Protein AF-A0A3M1VTJ5-F1 (afdb_monomer)

Solvent-accessible surface area (backbone atoms only — not comparable to full-atom values): 4617 Å² total; per-residue (Å²): 134,70,73,61,64,56,52,54,52,47,54,54,25,43,36,51,53,32,38,77,74,74,42,34,92,60,48,43,75,56,41,57,46,80,53,99,46,20,34,39,36,34,31,31,39,86,89,66,56,71,47,77,50,75,42,82,52,72,65,51,78,65,45,49,49,21,48,66,64,44,62,72,47,75,70,74,86,73,134

Structure (mmCIF, N/CA/C/O backbon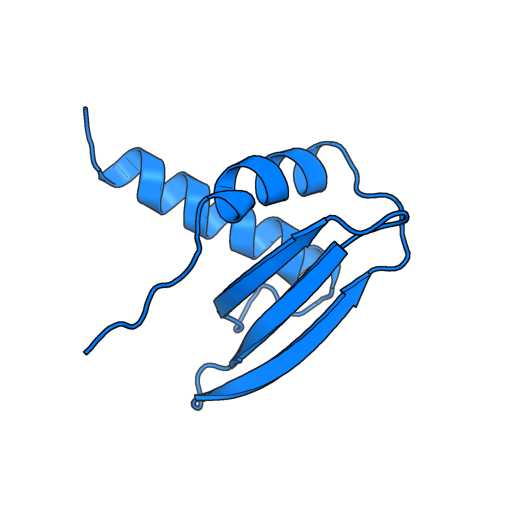e):
data_AF-A0A3M1VTJ5-F1
#
_entry.id   AF-A0A3M1VTJ5-F1
#
loop_
_atom_site.group_PDB
_atom_site.id
_atom_site.type_symbol
_atom_site.label_atom_id
_atom_site.label_alt_id
_atom_site.label_comp_id
_atom_site.label_asym_id
_atom_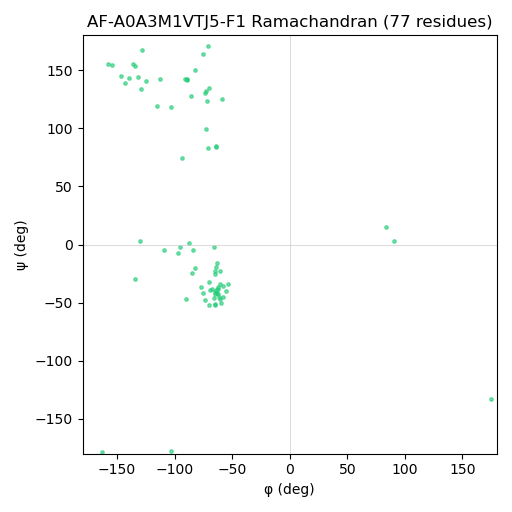site.label_entity_id
_atom_site.label_seq_id
_atom_site.pdbx_PDB_ins_code
_atom_site.Cartn_x
_atom_site.Cartn_y
_atom_site.Cartn_z
_atom_site.occupancy
_atom_site.B_iso_or_equiv
_atom_site.auth_seq_id
_atom_site.auth_comp_id
_atom_site.auth_asym_id
_atom_site.auth_atom_id
_atom_site.pdbx_PDB_model_num
ATOM 1 N N . MET A 1 1 ? -3.286 26.185 -1.948 1.00 44.16 1 MET A N 1
ATOM 2 C CA . MET A 1 1 ? -2.329 25.095 -2.238 1.00 44.16 1 MET A CA 1
ATOM 3 C C . MET A 1 1 ? -3.034 24.120 -3.157 1.00 44.16 1 MET A C 1
ATOM 5 O O . MET A 1 1 ? -4.223 23.905 -2.962 1.00 44.16 1 MET A O 1
ATOM 9 N N . LYS A 1 2 ? -2.365 23.721 -4.239 1.00 46.69 2 LYS A N 1
ATOM 10 C CA . LYS A 1 2 ? -2.969 23.114 -5.430 1.00 46.69 2 LYS A CA 1
ATOM 11 C C . LYS A 1 2 ? -3.411 21.676 -5.142 1.00 46.69 2 LYS A C 1
ATOM 13 O O . LYS A 1 2 ? -2.614 20.896 -4.644 1.00 46.69 2 LYS A O 1
ATOM 18 N N . ASN A 1 3 ? -4.653 21.337 -5.486 1.00 58.72 3 ASN A N 1
ATOM 19 C CA . ASN A 1 3 ? -5.174 19.963 -5.413 1.00 58.72 3 ASN A CA 1
ATOM 20 C C . ASN A 1 3 ? -4.433 18.988 -6.353 1.00 58.72 3 ASN A C 1
ATOM 22 O O . ASN A 1 3 ? -4.551 17.781 -6.185 1.00 58.72 3 ASN A O 1
ATOM 26 N N . GLU A 1 4 ? -3.670 19.506 -7.319 1.00 61.59 4 GLU A N 1
ATOM 27 C CA . GLU A 1 4 ? -2.912 18.724 -8.305 1.00 61.59 4 GLU A CA 1
ATOM 28 C C . GLU A 1 4 ? -1.783 17.899 -7.657 1.00 61.59 4 GLU A C 1
ATOM 30 O O . GLU A 1 4 ? -1.734 16.693 -7.871 1.00 61.59 4 GLU A O 1
ATOM 35 N N . ASP A 1 5 ? -0.982 18.490 -6.759 1.00 65.62 5 ASP A N 1
ATOM 36 C CA . ASP A 1 5 ? 0.125 17.799 -6.063 1.00 65.62 5 ASP A CA 1
ATOM 37 C C . ASP A 1 5 ? -0.344 16.569 -5.261 1.00 65.62 5 ASP A C 1
ATOM 39 O O . ASP A 1 5 ? 0.354 15.562 -5.157 1.00 65.62 5 ASP A O 1
ATOM 43 N N . PHE A 1 6 ? -1.540 16.644 -4.668 1.00 62.31 6 PHE A N 1
ATOM 44 C CA . PHE A 1 6 ? -2.077 15.562 -3.838 1.00 62.31 6 PHE A CA 1
ATOM 45 C C . PHE A 1 6 ? -2.619 14.399 -4.679 1.00 62.31 6 PHE A C 1
ATOM 47 O O . PHE A 1 6 ? -2.466 13.234 -4.304 1.00 62.31 6 PHE A O 1
ATOM 54 N N . LEU A 1 7 ? -3.226 14.714 -5.827 1.00 69.44 7 LEU A N 1
ATOM 55 C CA . LEU A 1 7 ? -3.661 13.709 -6.795 1.00 69.44 7 LEU A CA 1
ATOM 56 C C . LEU A 1 7 ? -2.451 12.974 -7.381 1.00 69.44 7 LEU A C 1
ATOM 58 O O . LEU A 1 7 ? -2.465 11.749 -7.445 1.00 69.44 7 LEU A O 1
ATOM 62 N N . GLU A 1 8 ? -1.376 13.693 -7.712 1.00 81.25 8 GLU A N 1
ATOM 63 C CA . GLU A 1 8 ? -0.128 13.084 -8.188 1.00 81.25 8 GLU A CA 1
ATOM 64 C C . GLU A 1 8 ? 0.527 12.187 -7.127 1.00 81.25 8 GLU A C 1
ATOM 66 O O . GLU A 1 8 ? 0.968 11.081 -7.442 1.00 81.25 8 GLU A O 1
ATOM 71 N N . ALA A 1 9 ? 0.549 12.618 -5.861 1.00 86.19 9 ALA A N 1
ATOM 72 C CA . ALA A 1 9 ? 1.087 11.811 -4.766 1.00 86.19 9 ALA A CA 1
ATOM 73 C C . ALA A 1 9 ? 0.279 10.526 -4.532 1.00 86.19 9 ALA A C 1
ATOM 75 O O . ALA A 1 9 ? 0.867 9.476 -4.288 1.00 86.19 9 ALA A O 1
ATOM 76 N N . THR A 1 10 ? -1.051 10.603 -4.635 1.00 87.00 10 THR A N 1
ATOM 77 C CA . THR A 1 10 ? -1.944 9.446 -4.478 1.00 87.00 10 THR A CA 1
ATOM 78 C C . THR A 1 10 ? -1.713 8.427 -5.585 1.00 87.00 10 THR A C 1
ATOM 80 O O . THR A 1 10 ? -1.437 7.273 -5.285 1.00 87.00 10 THR A O 1
ATOM 83 N N . VAL A 1 11 ? -1.735 8.862 -6.851 1.00 88.50 11 VAL A N 1
ATOM 84 C CA . VAL A 1 11 ? -1.497 7.975 -8.002 1.00 88.50 11 VAL A CA 1
ATOM 85 C C . VAL A 1 11 ? -0.129 7.308 -7.887 1.00 88.50 11 VAL A C 1
ATOM 87 O O . VAL A 1 11 ? -0.016 6.097 -8.014 1.00 88.50 11 VAL A O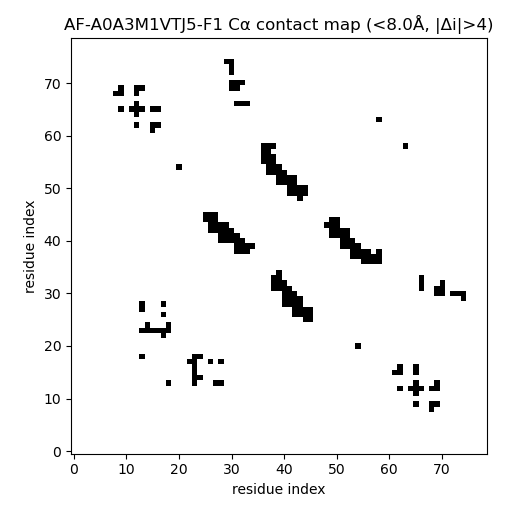 1
ATOM 90 N N . ARG A 1 12 ? 0.907 8.078 -7.538 1.00 90.56 12 ARG A N 1
ATOM 91 C CA . ARG A 1 12 ? 2.254 7.532 -7.353 1.00 90.56 12 ARG A CA 1
ATOM 92 C C . ARG A 1 12 ? 2.331 6.511 -6.216 1.00 90.56 12 ARG A C 1
ATOM 94 O O . ARG A 1 12 ? 3.095 5.557 -6.310 1.00 90.56 12 ARG A O 1
ATOM 101 N N . ALA A 1 13 ? 1.586 6.726 -5.135 1.00 91.81 13 ALA A N 1
ATOM 102 C CA . ALA A 1 13 ? 1.521 5.787 -4.025 1.00 91.81 13 ALA A CA 1
ATOM 103 C C . ALA A 1 13 ? 0.792 4.487 -4.413 1.00 91.81 13 ALA A C 1
ATOM 105 O O . ALA A 1 13 ? 1.250 3.412 -4.029 1.00 91.81 13 ALA A O 1
ATOM 106 N N . GLU A 1 14 ? -0.286 4.568 -5.204 1.00 91.69 14 GLU A N 1
ATOM 107 C CA . GLU A 1 14 ? -0.963 3.390 -5.771 1.00 91.69 14 GLU A CA 1
ATOM 108 C C . GLU A 1 14 ? -0.001 2.574 -6.645 1.00 91.69 14 GLU A C 1
ATOM 110 O O . GLU A 1 14 ? 0.157 1.375 -6.417 1.00 91.69 14 GLU A O 1
ATOM 115 N N . ASP A 1 15 ? 0.693 3.235 -7.577 1.00 91.00 15 ASP A N 1
ATOM 116 C CA . ASP A 1 15 ? 1.689 2.626 -8.467 1.00 91.00 15 ASP A CA 1
ATOM 117 C C . ASP A 1 15 ? 2.799 1.897 -7.695 1.00 91.00 15 ASP A C 1
ATOM 119 O O . ASP A 1 15 ? 3.214 0.811 -8.089 1.00 91.00 15 ASP A O 1
ATOM 123 N N . ILE A 1 16 ? 3.280 2.460 -6.580 1.00 92.06 16 ILE A N 1
ATOM 124 C CA . ILE A 1 16 ? 4.322 1.823 -5.759 1.00 92.06 16 ILE A CA 1
ATOM 125 C C . ILE A 1 16 ? 3.816 0.512 -5.147 1.00 92.06 16 ILE A C 1
ATOM 127 O O . ILE A 1 16 ? 4.475 -0.520 -5.284 1.00 92.06 16 ILE A O 1
ATOM 131 N N . LEU A 1 17 ? 2.658 0.535 -4.477 1.00 91.56 17 LEU A N 1
ATOM 132 C CA . LEU A 1 17 ? 2.146 -0.648 -3.778 1.00 91.56 17 LEU A CA 1
ATOM 133 C C . LEU A 1 17 ? 1.691 -1.720 -4.769 1.00 91.56 17 LEU A C 1
ATOM 135 O O . LEU A 1 17 ? 2.156 -2.856 -4.711 1.00 91.56 17 LEU A O 1
ATOM 139 N N . LEU A 1 18 ? 0.842 -1.349 -5.728 1.00 91.62 18 LEU A N 1
ATOM 140 C CA . LEU A 1 18 ? 0.332 -2.279 -6.733 1.00 91.62 18 LEU A CA 1
ATOM 141 C C . LEU A 1 18 ? 1.446 -2.750 -7.670 1.00 91.62 18 LEU A C 1
ATOM 143 O O . LEU A 1 18 ? 1.498 -3.927 -8.013 1.00 91.62 18 LEU A O 1
ATOM 147 N N . GLY A 1 19 ? 2.376 -1.871 -8.045 1.00 90.75 19 GLY A N 1
ATOM 148 C CA . GLY A 1 19 ? 3.528 -2.219 -8.875 1.00 90.75 19 GLY A CA 1
ATOM 149 C C . GLY A 1 19 ? 4.448 -3.237 -8.208 1.00 90.75 19 GLY A C 1
ATOM 150 O O . GLY A 1 19 ? 4.897 -4.167 -8.875 1.00 90.75 19 GLY A O 1
ATOM 151 N N . SER A 1 20 ? 4.664 -3.136 -6.892 1.00 89.62 20 SER A N 1
ATOM 152 C CA . SER A 1 20 ? 5.474 -4.119 -6.158 1.00 89.62 20 SER A CA 1
ATOM 153 C C . SER A 1 20 ? 4.858 -5.524 -6.126 1.00 89.62 20 SER A C 1
ATOM 155 O O . SER A 1 20 ? 5.583 -6.509 -6.026 1.00 89.62 20 SER A O 1
ATOM 157 N N . LEU A 1 21 ? 3.538 -5.620 -6.305 1.00 87.69 21 LEU A N 1
ATOM 158 C CA . LEU A 1 21 ? 2.789 -6.876 -6.389 1.00 87.69 21 LEU A CA 1
ATOM 159 C C . LEU A 1 21 ? 2.550 -7.345 -7.837 1.00 87.69 21 LEU A C 1
ATOM 161 O O . LEU A 1 21 ? 1.980 -8.412 -8.052 1.00 87.69 21 LEU A O 1
ATOM 165 N N . GLY A 1 22 ? 2.985 -6.566 -8.834 1.00 87.75 22 GLY A N 1
ATOM 166 C CA . GLY A 1 22 ? 2.780 -6.859 -10.257 1.00 87.75 22 GLY A CA 1
ATOM 167 C C . GLY A 1 22 ? 1.421 -6.426 -10.822 1.00 87.75 22 GLY A C 1
ATOM 168 O O . GLY A 1 22 ? 1.055 -6.867 -11.906 1.00 87.75 22 GLY A O 1
ATOM 169 N N . PHE A 1 23 ? 0.678 -5.568 -10.117 1.00 85.31 23 PHE A N 1
ATOM 170 C CA . PHE A 1 23 ? -0.665 -5.093 -10.489 1.00 85.31 23 PHE A CA 1
ATOM 171 C C . PHE A 1 23 ? -0.714 -3.617 -10.936 1.00 85.31 23 PHE A C 1
ATOM 173 O O . PHE A 1 23 ? -1.773 -3.124 -11.325 1.00 85.31 23 PHE A O 1
ATOM 180 N N . GLY A 1 24 ? 0.410 -2.898 -10.854 1.00 73.12 24 GLY A N 1
ATOM 181 C CA . GLY A 1 24 ? 0.462 -1.430 -10.939 1.00 73.12 24 GLY A CA 1
ATOM 182 C C . GLY A 1 24 ? 0.039 -0.800 -12.267 1.00 73.12 24 GLY A C 1
ATOM 183 O O . GLY A 1 24 ? -0.310 0.373 -12.281 1.00 73.12 24 GLY A O 1
ATOM 184 N N . GLU A 1 25 ? 0.026 -1.547 -13.373 1.00 72.50 25 GLU A N 1
ATOM 185 C CA . GLU A 1 25 ? -0.264 -0.965 -14.694 1.00 72.50 25 GLU A CA 1
ATOM 186 C C . GLU A 1 25 ? -1.765 -0.809 -14.989 1.00 72.50 25 GLU A C 1
ATOM 188 O O . GLU A 1 25 ? -2.144 -0.008 -15.844 1.00 72.50 25 GLU A O 1
ATOM 193 N N . GLU A 1 26 ? -2.631 -1.545 -14.285 1.00 82.81 26 GLU A N 1
ATOM 194 C CA . GLU A 1 26 ? -4.061 -1.624 -14.623 1.00 82.81 26 GLU A CA 1
ATOM 195 C C . GLU A 1 26 ? -4.987 -1.478 -13.407 1.00 82.81 26 GLU A C 1
ATOM 197 O O . GLU A 1 26 ? -6.097 -0.960 -13.544 1.00 82.81 26 GLU A O 1
ATOM 202 N N . ALA A 1 27 ? -4.555 -1.889 -12.213 1.00 89.62 27 ALA A N 1
ATOM 203 C CA . ALA A 1 27 ? -5.402 -1.863 -11.026 1.00 89.62 27 ALA A CA 1
ATOM 204 C C . ALA A 1 27 ? -5.459 -0.480 -10.353 1.00 89.62 27 ALA A C 1
ATOM 206 O O . ALA A 1 27 ? -4.501 0.292 -10.358 1.00 89.62 27 ALA A O 1
ATOM 207 N N . ARG A 1 28 ? -6.593 -0.186 -9.711 1.00 90.38 28 ARG A N 1
ATOM 208 C CA . ARG A 1 28 ? -6.789 0.976 -8.830 1.00 90.38 28 ARG A CA 1
ATOM 209 C C . ARG A 1 28 ? -6.988 0.536 -7.398 1.00 90.38 28 ARG A C 1
ATOM 211 O O . ARG A 1 28 ? -7.665 -0.457 -7.149 1.00 90.38 28 ARG A O 1
ATOM 218 N N . LEU A 1 29 ? -6.441 1.287 -6.451 1.00 90.50 29 LEU A N 1
A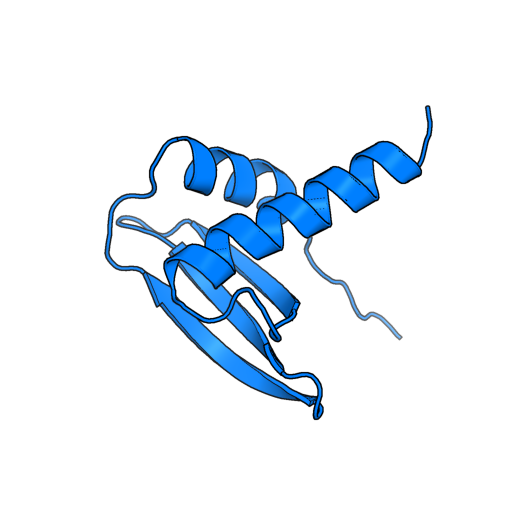TOM 219 C CA . LEU A 1 29 ? -6.511 0.919 -5.049 1.00 90.50 29 LEU A CA 1
ATOM 220 C C . LEU A 1 29 ? -7.822 1.421 -4.427 1.00 90.50 29 LEU A C 1
ATOM 222 O O . LEU A 1 29 ? -8.161 2.600 -4.515 1.00 90.50 29 LEU A O 1
ATOM 226 N N . LEU A 1 30 ? -8.566 0.530 -3.770 1.00 90.44 30 LEU A N 1
ATOM 227 C CA . LEU A 1 30 ? -9.773 0.896 -3.024 1.00 90.44 30 LEU A CA 1
ATOM 228 C C . LEU A 1 30 ? -9.442 1.246 -1.574 1.00 90.44 30 LEU A C 1
ATOM 230 O O . LEU A 1 30 ? -9.905 2.262 -1.057 1.00 90.44 30 LEU A O 1
ATOM 234 N N . TRP A 1 31 ? -8.639 0.406 -0.926 1.00 89.12 31 TRP A N 1
ATOM 235 C CA . TRP A 1 31 ? -8.130 0.634 0.422 1.00 89.12 31 TRP A CA 1
ATOM 236 C C . TRP A 1 31 ? -6.866 -0.192 0.651 1.00 89.12 31 TRP A C 1
ATOM 238 O O . TRP A 1 31 ? -6.656 -1.225 0.014 1.00 89.12 31 TRP A O 1
ATOM 248 N N . VAL A 1 32 ? -6.035 0.262 1.584 1.00 91.69 32 VAL A N 1
ATOM 249 C CA . VAL A 1 32 ? -4.861 -0.471 2.053 1.00 91.69 32 VAL A CA 1
ATOM 250 C C . VAL A 1 32 ? -4.627 -0.180 3.528 1.00 91.69 32 VAL A C 1
ATOM 252 O O . VAL A 1 32 ? -4.850 0.937 3.995 1.00 91.69 32 VAL A O 1
ATOM 255 N N . GLU A 1 33 ? -4.164 -1.184 4.260 1.00 89.56 33 GLU A N 1
ATOM 256 C CA . GLU A 1 33 ? -3.749 -1.064 5.650 1.00 89.56 33 GLU A CA 1
ATOM 257 C C . GLU A 1 33 ? -2.381 -1.719 5.864 1.00 89.56 33 GLU A C 1
ATOM 259 O O . GLU A 1 33 ? -2.058 -2.753 5.274 1.00 89.56 33 GLU A O 1
ATOM 264 N N . LEU A 1 34 ? -1.580 -1.111 6.738 1.00 90.12 34 LEU A N 1
ATOM 265 C CA . LEU A 1 34 ? -0.350 -1.711 7.240 1.00 90.12 34 LEU A CA 1
ATOM 266 C C . LEU A 1 34 ? -0.711 -2.838 8.220 1.00 90.12 34 LEU A C 1
ATOM 268 O O . LEU A 1 34 ? -1.521 -2.641 9.127 1.00 90.12 34 LEU A O 1
ATOM 272 N N . THR A 1 35 ? -0.089 -4.001 8.063 1.00 89.06 35 THR A N 1
ATOM 273 C CA . THR A 1 35 ? -0.222 -5.138 8.981 1.00 89.06 35 THR A CA 1
ATOM 274 C C . THR A 1 35 ? 1.014 -5.242 9.881 1.00 89.06 35 THR A C 1
ATOM 276 O O . THR A 1 35 ? 1.915 -4.408 9.836 1.00 89.06 35 THR A O 1
ATOM 279 N N . ALA A 1 36 ? 1.077 -6.262 10.743 1.00 87.25 36 ALA A N 1
ATOM 280 C CA . ALA A 1 36 ? 2.232 -6.458 11.623 1.00 87.25 36 ALA A CA 1
ATOM 281 C C . ALA A 1 36 ? 3.534 -6.782 10.863 1.00 87.25 36 ALA A C 1
ATOM 283 O O . ALA A 1 36 ? 4.613 -6.535 11.396 1.00 87.25 36 ALA A O 1
ATOM 284 N N . CYS A 1 37 ? 3.431 -7.351 9.658 1.00 86.75 37 CYS A N 1
ATOM 285 C CA . CYS A 1 37 ? 4.574 -7.851 8.889 1.00 86.75 37 CYS A CA 1
ATOM 286 C C . CYS A 1 37 ? 4.613 -7.348 7.441 1.00 86.75 37 CYS A C 1
ATOM 288 O O . CYS A 1 37 ? 5.504 -7.744 6.708 1.00 86.75 37 CYS A O 1
ATOM 290 N N . GLY A 1 38 ? 3.682 -6.484 7.034 1.00 91.56 38 GLY A N 1
ATOM 291 C CA . GLY A 1 38 ? 3.563 -6.032 5.654 1.00 91.56 38 GLY A CA 1
ATOM 292 C C . GLY A 1 38 ? 2.336 -5.153 5.471 1.00 91.56 38 GLY A C 1
ATOM 293 O O . GLY A 1 38 ? 2.091 -4.251 6.274 1.00 91.56 38 GLY A O 1
ATOM 294 N N . TYR A 1 39 ? 1.545 -5.403 4.435 1.00 92.44 39 TYR A N 1
ATOM 295 C CA . TYR A 1 39 ? 0.321 -4.649 4.176 1.00 92.44 39 TYR A CA 1
ATOM 296 C C . TYR A 1 39 ? -0.681 -5.477 3.379 1.00 92.44 39 TYR A C 1
ATOM 298 O O . TYR A 1 39 ? -0.315 -6.378 2.629 1.00 92.44 39 TYR A O 1
ATOM 306 N N . ARG A 1 40 ? -1.961 -5.154 3.529 1.00 92.69 40 ARG A N 1
ATOM 307 C CA . ARG A 1 40 ? -3.039 -5.775 2.758 1.00 92.69 40 ARG A CA 1
ATOM 308 C C . ARG A 1 40 ? -4.010 -4.723 2.274 1.00 92.69 40 ARG A C 1
ATOM 310 O O . ARG A 1 40 ? -4.133 -3.658 2.879 1.00 92.69 40 ARG A O 1
ATOM 317 N N . GLY A 1 41 ? -4.713 -5.026 1.203 1.00 92.19 41 GLY A N 1
ATOM 318 C CA . GLY A 1 41 ? -5.646 -4.089 0.617 1.00 92.19 41 GLY A CA 1
ATOM 319 C C . GLY A 1 41 ? -6.620 -4.753 -0.325 1.00 92.19 41 GLY A C 1
ATOM 320 O O . GLY A 1 41 ? -6.582 -5.961 -0.563 1.00 92.19 41 GLY A O 1
ATOM 321 N N . ARG A 1 42 ? -7.473 -3.913 -0.894 1.00 93.25 42 ARG A N 1
ATOM 322 C CA . ARG A 1 42 ? -8.325 -4.279 -2.012 1.00 93.25 42 ARG A CA 1
ATOM 323 C C . ARG A 1 42 ? -8.095 -3.317 -3.152 1.00 93.25 42 ARG A C 1
ATOM 325 O O . ARG A 1 42 ? -7.961 -2.107 -2.946 1.00 93.25 42 ARG A O 1
ATOM 332 N N . ALA A 1 43 ? -8.092 -3.863 -4.351 1.00 92.56 43 ALA A N 1
ATOM 333 C CA . ALA A 1 43 ? -7.994 -3.116 -5.581 1.00 92.56 43 ALA A CA 1
ATOM 334 C C . ALA A 1 43 ? -9.114 -3.522 -6.542 1.00 92.56 43 ALA A C 1
ATOM 336 O O . ALA A 1 43 ? -9.841 -4.489 -6.312 1.00 92.56 43 ALA A O 1
ATOM 337 N N . VAL A 1 44 ? -9.278 -2.730 -7.592 1.00 93.31 44 VAL A N 1
ATOM 338 C CA . VAL A 1 44 ? -10.262 -2.939 -8.646 1.00 93.31 44 VAL A CA 1
ATOM 339 C C . VAL A 1 44 ? -9.579 -2.855 -10.002 1.00 93.31 44 VAL A C 1
ATOM 341 O O . VAL A 1 44 ? -8.775 -1.954 -10.255 1.00 93.31 44 VAL A O 1
ATOM 344 N N . TRP A 1 45 ? -9.883 -3.815 -10.863 1.00 92.38 45 TRP A N 1
ATOM 345 C CA . TRP A 1 45 ? -9.440 -3.856 -12.248 1.00 92.38 45 TRP A CA 1
ATOM 346 C C . TRP A 1 45 ? -10.229 -2.862 -13.121 1.00 92.38 45 TRP A C 1
ATOM 348 O O . TRP A 1 45 ? -11.304 -2.398 -12.728 1.00 92.38 45 TRP A O 1
ATOM 358 N N . PRO A 1 46 ? -9.753 -2.533 -14.338 1.00 89.38 46 PRO A N 1
ATOM 359 C CA . PRO A 1 46 ? -10.460 -1.623 -15.244 1.00 89.38 46 PRO A CA 1
ATOM 360 C C . PRO A 1 46 ? -11.863 -2.091 -15.660 1.00 89.38 46 PRO A C 1
ATOM 362 O O . PRO A 1 46 ? -12.688 -1.271 -16.064 1.00 89.38 46 PRO A O 1
ATOM 365 N N . ASP A 1 47 ? -12.134 -3.394 -15.590 1.00 91.75 47 ASP A N 1
ATOM 366 C CA . ASP A 1 47 ? -13.436 -4.001 -15.885 1.00 91.75 47 ASP A CA 1
ATOM 367 C C . ASP A 1 47 ? -14.414 -3.963 -14.694 1.00 91.75 47 ASP A C 1
ATOM 369 O O . ASP A 1 47 ? -15.590 -4.299 -14.849 1.00 91.75 47 ASP A O 1
ATOM 373 N N . GLY A 1 48 ? -13.950 -3.493 -13.533 1.00 90.81 48 GLY A N 1
ATOM 374 C CA . GLY A 1 48 ? -14.719 -3.406 -12.298 1.00 90.81 48 GLY A CA 1
ATOM 375 C C . GLY A 1 48 ? -14.620 -4.643 -11.406 1.00 90.81 48 GLY A C 1
ATOM 376 O O . GLY A 1 48 ? -15.285 -4.670 -10.371 1.00 90.81 48 GLY A O 1
ATOM 377 N N . GLU A 1 49 ? -13.824 -5.655 -11.765 1.00 93.62 49 GLU A N 1
ATOM 378 C CA . GLU A 1 49 ? -13.588 -6.801 -10.890 1.00 93.62 49 GLU A CA 1
ATOM 379 C C . GLU A 1 49 ? -12.693 -6.397 -9.704 1.00 93.62 49 GLU A C 1
ATOM 381 O O . GLU A 1 49 ? -11.597 -5.862 -9.869 1.00 93.62 49 GLU A O 1
ATOM 386 N N . GLU A 1 50 ? -13.183 -6.624 -8.484 1.00 94.56 50 GLU A N 1
ATOM 387 C CA . GLU A 1 50 ? -12.446 -6.355 -7.249 1.00 94.56 50 GLU A CA 1
ATOM 388 C C . GLU A 1 50 ? -11.625 -7.572 -6.827 1.00 94.56 50 GLU A C 1
ATOM 390 O O . GLU A 1 50 ? -12.102 -8.708 -6.880 1.00 94.56 50 GLU A O 1
ATOM 395 N N . PHE A 1 51 ? -10.423 -7.327 -6.315 1.00 92.88 51 PHE A N 1
ATOM 396 C CA . PHE A 1 51 ? -9.561 -8.368 -5.778 1.00 92.88 51 PHE A CA 1
ATOM 397 C C . PHE A 1 51 ? -8.852 -7.906 -4.506 1.00 92.88 51 PHE A C 1
ATOM 399 O O . PHE A 1 51 ? -8.455 -6.747 -4.363 1.00 92.88 51 PHE A O 1
ATOM 406 N N . ASP A 1 52 ? -8.700 -8.840 -3.573 1.00 93.38 52 ASP A N 1
ATOM 407 C CA . ASP A 1 52 ? -7.932 -8.647 -2.350 1.00 93.38 52 ASP A CA 1
ATOM 408 C C . ASP A 1 52 ? -6.468 -9.032 -2.598 1.00 93.38 52 ASP A C 1
ATOM 410 O O . ASP A 1 52 ? -6.180 -9.999 -3.310 1.00 93.38 52 ASP A O 1
ATOM 414 N N . PHE A 1 53 ? -5.541 -8.287 -2.002 1.00 91.56 53 PHE A N 1
ATOM 415 C CA . PHE A 1 53 ? -4.111 -8.575 -2.058 1.00 91.56 53 PHE A CA 1
ATOM 416 C C . PHE A 1 53 ? -3.478 -8.458 -0.670 1.00 91.56 53 PHE A C 1
ATOM 418 O O . PHE A 1 53 ? -3.940 -7.703 0.1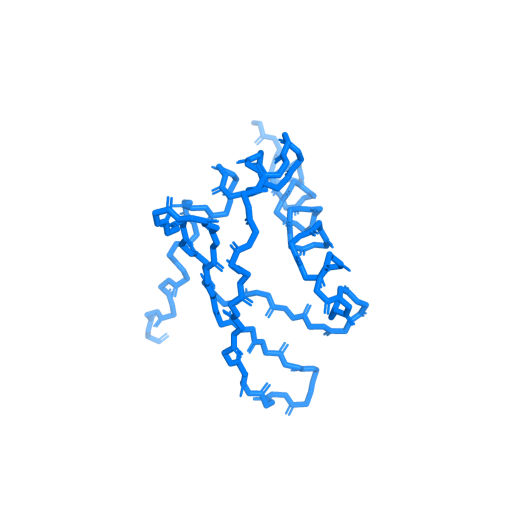91 1.00 91.56 53 PHE A O 1
ATOM 425 N N . GLU A 1 54 ? -2.387 -9.187 -0.467 1.00 92.56 54 GLU A N 1
ATOM 426 C CA . GLU A 1 54 ? -1.606 -9.180 0.765 1.00 92.56 54 GLU A CA 1
ATOM 427 C C . GLU A 1 54 ? -0.121 -9.304 0.421 1.00 92.56 54 GLU A C 1
ATOM 429 O O . GLU A 1 54 ? 0.260 -10.053 -0.479 1.00 92.56 54 GLU A O 1
ATOM 434 N N . SER A 1 55 ? 0.695 -8.533 1.131 1.00 91.81 55 SER A N 1
ATOM 435 C CA . SER A 1 55 ? 2.146 -8.636 1.159 1.00 91.81 55 SER A CA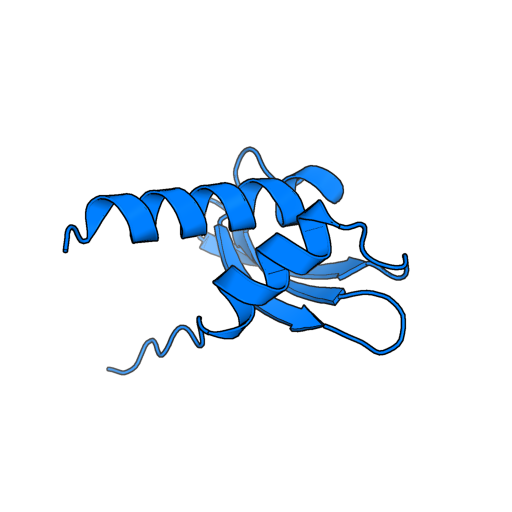 1
ATOM 436 C C . SER A 1 55 ? 2.562 -9.034 2.568 1.00 91.81 55 SER A C 1
ATOM 438 O O . SER A 1 55 ? 2.310 -8.287 3.517 1.00 91.81 55 SER A O 1
ATOM 440 N N . ASP A 1 56 ? 3.222 -10.184 2.692 1.00 90.69 56 ASP A N 1
ATOM 441 C CA . ASP A 1 56 ? 3.814 -10.679 3.944 1.00 90.69 56 ASP A CA 1
ATOM 442 C C . ASP A 1 56 ? 5.249 -10.167 4.173 1.00 90.69 56 ASP A C 1
ATOM 444 O O . ASP A 1 56 ? 5.905 -10.546 5.146 1.00 90.69 56 ASP A O 1
ATOM 448 N N . GLU A 1 57 ? 5.761 -9.344 3.255 1.00 88.69 57 GLU A N 1
ATOM 449 C CA . GLU A 1 57 ? 7.096 -8.758 3.340 1.00 88.69 57 GLU A CA 1
ATOM 450 C C . GLU A 1 57 ? 7.077 -7.405 4.056 1.00 88.69 57 GLU A C 1
ATOM 452 O O . GLU A 1 57 ? 6.159 -6.596 3.868 1.00 88.69 57 GLU A O 1
ATOM 457 N N . GLU A 1 58 ? 8.126 -7.155 4.851 1.00 91.12 58 GLU A N 1
ATOM 458 C CA . GLU A 1 58 ? 8.321 -5.875 5.531 1.00 91.12 58 GLU A CA 1
ATOM 459 C C . GLU A 1 58 ? 8.396 -4.757 4.480 1.00 91.12 58 GLU A C 1
ATOM 461 O O . GLU A 1 58 ? 9.221 -4.857 3.565 1.00 91.12 58 GLU A O 1
ATOM 466 N N . PRO A 1 59 ? 7.559 -3.706 4.580 1.00 91.00 59 PRO A N 1
ATOM 467 C CA . PRO A 1 59 ? 7.506 -2.709 3.533 1.00 91.00 59 PRO A CA 1
ATOM 468 C C . PRO A 1 59 ? 8.783 -1.869 3.520 1.00 91.00 59 PRO A C 1
ATOM 470 O O . PRO A 1 59 ? 9.231 -1.390 4.565 1.00 91.00 59 PRO A O 1
ATOM 473 N N . ASP A 1 60 ? 9.338 -1.640 2.334 1.00 92.25 60 ASP A N 1
ATOM 474 C CA . ASP A 1 60 ? 10.483 -0.748 2.165 1.00 92.25 60 ASP A CA 1
ATOM 475 C C . ASP A 1 60 ? 10.098 0.735 2.354 1.00 92.25 60 ASP A C 1
ATOM 477 O O . ASP A 1 60 ? 8.921 1.095 2.446 1.00 92.25 60 ASP A O 1
ATOM 481 N N . ASP A 1 61 ? 11.089 1.631 2.402 1.00 92.69 61 ASP A N 1
ATOM 482 C CA . ASP A 1 61 ? 10.872 3.067 2.637 1.00 92.69 61 ASP A CA 1
ATOM 483 C C . ASP A 1 61 ? 9.857 3.706 1.661 1.00 92.69 61 ASP A C 1
ATOM 485 O O . ASP A 1 61 ? 9.111 4.614 2.047 1.00 92.69 61 ASP A O 1
ATOM 489 N N . LEU A 1 62 ? 9.799 3.249 0.402 1.00 92.06 62 LEU A N 1
ATOM 490 C CA . LEU A 1 62 ? 8.844 3.756 -0.589 1.00 92.06 62 LEU A CA 1
ATOM 491 C C . LEU A 1 62 ? 7.441 3.214 -0.333 1.00 92.06 62 LEU A C 1
ATOM 493 O O . LEU A 1 62 ? 6.473 3.974 -0.422 1.00 92.06 62 LEU A O 1
ATOM 497 N N . GLN A 1 63 ? 7.320 1.932 0.011 1.00 92.00 63 GLN A N 1
ATOM 498 C CA . GLN A 1 63 ? 6.040 1.327 0.373 1.00 92.00 63 GLN A CA 1
ATOM 499 C C . GLN A 1 63 ? 5.483 1.9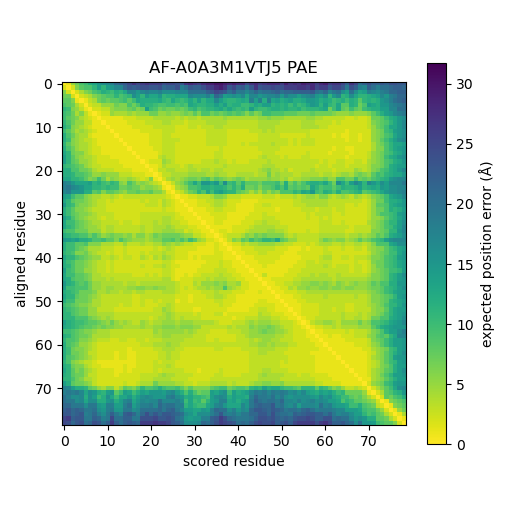43 1.667 1.00 92.00 63 GLN A C 1
ATOM 501 O O . GLN A 1 63 ? 4.301 2.280 1.727 1.00 92.00 63 GLN A O 1
ATOM 506 N N . LEU A 1 64 ? 6.326 2.205 2.670 1.00 91.75 64 LEU A N 1
ATOM 507 C CA . LEU A 1 64 ? 5.943 2.916 3.895 1.00 91.75 64 LEU A CA 1
ATOM 508 C C . LEU A 1 64 ? 5.472 4.346 3.609 1.00 91.75 64 LEU A C 1
ATOM 510 O O . LEU A 1 64 ? 4.466 4.794 4.168 1.00 91.75 64 LEU A O 1
ATOM 514 N N . TRP A 1 65 ? 6.161 5.068 2.721 1.00 92.44 65 TRP A N 1
ATOM 515 C CA . TRP A 1 65 ? 5.707 6.383 2.269 1.00 92.44 65 TRP A CA 1
ATOM 516 C C . TRP A 1 65 ? 4.338 6.298 1.585 1.00 92.44 65 TRP A C 1
ATOM 518 O O . TRP A 1 65 ? 3.440 7.076 1.919 1.00 92.44 65 TRP A O 1
ATOM 528 N N . ALA A 1 66 ? 4.155 5.333 0.681 1.00 92.25 66 ALA A N 1
ATOM 529 C CA . ALA A 1 66 ? 2.906 5.135 -0.041 1.00 92.25 66 ALA A CA 1
ATOM 530 C C . ALA A 1 66 ? 1.748 4.818 0.917 1.00 92.25 66 ALA A C 1
ATOM 532 O O . ALA A 1 66 ? 0.701 5.460 0.847 1.00 92.25 66 ALA A O 1
ATOM 533 N N . LEU A 1 67 ? 1.961 3.929 1.890 1.00 90.69 67 LEU A N 1
ATOM 534 C CA . LEU A 1 67 ? 1.011 3.642 2.968 1.00 90.69 67 LEU A CA 1
ATOM 535 C C . LEU A 1 67 ? 0.710 4.882 3.824 1.00 90.69 67 LEU A C 1
ATOM 537 O O . LEU A 1 67 ? -0.419 5.064 4.264 1.00 90.69 67 LEU A O 1
ATOM 541 N N . GLY A 1 68 ? 1.676 5.779 4.037 1.00 89.19 68 GLY A N 1
ATOM 542 C CA . GLY A 1 68 ? 1.455 7.048 4.739 1.00 89.19 68 GLY A CA 1
ATOM 543 C C . GLY A 1 68 ? 0.608 8.059 3.954 1.00 89.19 68 GLY A C 1
ATOM 544 O O . GLY A 1 68 ? -0.145 8.838 4.551 1.00 89.19 68 GLY 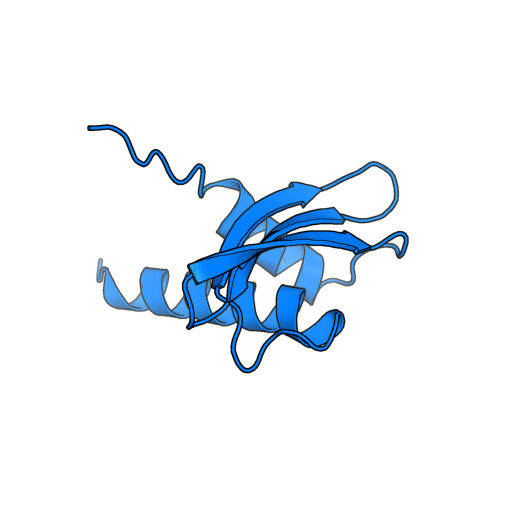A O 1
ATOM 545 N N . VAL A 1 69 ? 0.711 8.048 2.621 1.00 88.75 69 VAL A N 1
ATOM 546 C CA . VAL A 1 69 ? -0.134 8.850 1.721 1.00 88.75 69 VAL A CA 1
ATOM 547 C C . VAL A 1 69 ? -1.547 8.263 1.652 1.00 88.75 69 VAL A C 1
ATOM 549 O O . VAL A 1 69 ? -2.525 8.993 1.826 1.00 88.75 69 VAL A O 1
ATOM 552 N N . LEU A 1 70 ? -1.645 6.945 1.457 1.00 86.62 70 LEU A N 1
ATOM 553 C CA . LEU A 1 70 ? -2.883 6.206 1.194 1.00 86.62 70 LEU A CA 1
ATOM 554 C C . LEU A 1 70 ? -3.651 5.808 2.457 1.00 86.62 70 LEU A C 1
ATOM 556 O O . LEU A 1 70 ? -4.865 5.691 2.409 1.00 86.62 70 LEU A O 1
ATOM 560 N N . GLY A 1 71 ? -2.999 5.682 3.612 1.00 71.00 71 GLY A N 1
ATOM 561 C CA . GLY A 1 71 ? -3.640 5.382 4.901 1.00 71.00 71 GLY A CA 1
ATOM 562 C C . GLY A 1 71 ? -4.567 6.496 5.409 1.00 71.00 71 GLY A C 1
ATOM 563 O O . GLY A 1 71 ? -5.192 6.364 6.458 1.00 71.00 71 GLY A O 1
ATOM 564 N N . LYS A 1 72 ? -4.667 7.609 4.671 1.00 58.84 72 LYS A N 1
ATOM 565 C CA . LYS A 1 72 ? -5.680 8.663 4.851 1.00 58.84 72 LYS A CA 1
ATOM 566 C C . LYS A 1 72 ? -6.871 8.521 3.900 1.00 58.84 72 LYS A C 1
ATOM 568 O O . LYS A 1 72 ? -7.836 9.273 4.025 1.00 58.84 72 LYS A O 1
ATOM 573 N N . ILE A 1 73 ? -6.794 7.599 2.949 1.00 56.19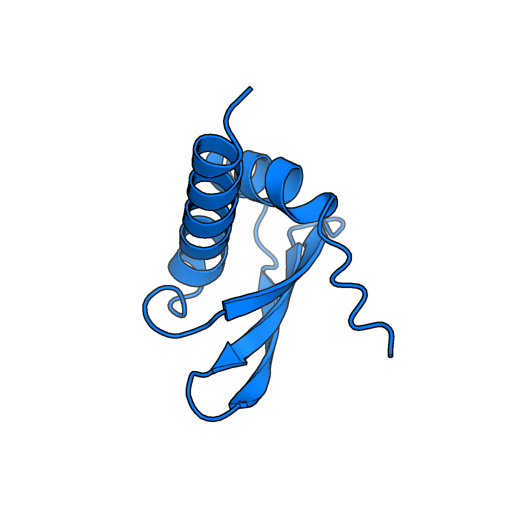 73 ILE A N 1
ATOM 574 C CA . ILE A 1 73 ? -7.809 7.320 1.944 1.00 56.19 73 ILE A CA 1
ATOM 575 C C . ILE A 1 73 ? -8.692 6.195 2.483 1.00 56.19 73 ILE A C 1
ATOM 577 O O . ILE A 1 73 ? -8.637 5.050 2.054 1.00 56.19 73 ILE A O 1
ATOM 581 N N . GLU A 1 74 ? -9.550 6.531 3.445 1.00 53.94 74 GLU A N 1
ATOM 582 C CA . GLU A 1 74 ? -10.824 5.824 3.524 1.00 53.94 74 GLU A CA 1
ATOM 583 C C . GLU A 1 74 ? -11.654 6.348 2.350 1.00 53.94 74 GLU A C 1
ATOM 585 O O . GLU A 1 74 ? -12.208 7.449 2.426 1.00 53.94 74 GLU A O 1
ATOM 590 N N . GLN A 1 75 ? -11.714 5.610 1.237 1.00 50.56 75 GLN A N 1
ATOM 591 C CA . GLN A 1 75 ? -12.697 5.887 0.190 1.00 50.56 75 GLN A CA 1
ATOM 592 C C . GLN A 1 75 ? -14.089 5.649 0.783 1.00 50.56 75 GLN A C 1
ATOM 594 O O . GLN A 1 75 ? -14.693 4.588 0.641 1.00 50.56 75 GLN A O 1
ATOM 599 N N . LYS A 1 76 ? -14.623 6.663 1.469 1.00 45.03 76 LYS A N 1
ATOM 600 C CA . LYS A 1 76 ? -16.056 6.809 1.686 1.00 45.03 76 LYS A CA 1
ATOM 601 C C . LYS A 1 76 ? -16.694 7.016 0.319 1.00 45.03 76 LYS A C 1
ATOM 603 O O . LYS A 1 76 ? -16.977 8.145 -0.073 1.00 45.03 76 LYS A O 1
ATOM 608 N N . GLN A 1 77 ? -16.987 5.924 -0.378 1.00 42.31 77 GLN A N 1
ATOM 609 C CA . GLN A 1 77 ? -18.141 5.912 -1.262 1.00 42.31 77 GLN A CA 1
ATOM 610 C C . GLN A 1 77 ? -19.384 5.917 -0.368 1.00 42.31 77 GLN A C 1
ATOM 612 O O . GLN A 1 77 ? -19.933 4.886 0.011 1.00 42.31 77 GLN A O 1
ATOM 617 N N . ALA A 1 78 ? -19.756 7.120 0.067 1.00 41.50 78 ALA A N 1
ATOM 618 C CA . ALA A 1 78 ? -21.024 7.398 0.705 1.00 41.50 78 ALA A CA 1
ATOM 619 C C . ALA A 1 78 ? -21.935 8.098 -0.310 1.00 41.50 78 ALA A C 1
ATOM 621 O O . ALA A 1 78 ? -21.666 9.239 -0.677 1.00 41.50 78 ALA A O 1
ATOM 622 N N . SER A 1 79 ? -23.052 7.412 -0.593 1.00 39.22 79 SER A N 1
ATOM 623 C CA . SER A 1 79 ? -24.320 7.875 -1.200 1.00 39.22 79 SER A CA 1
ATOM 624 C C . SER A 1 79 ? -24.407 7.996 -2.718 1.00 39.22 79 SER A C 1
ATOM 626 O O . SER A 1 79 ? -23.634 8.767 -3.318 1.00 39.22 79 SER A O 1
#

Sequence (79 aa):
MKNEDFLEATVRAEDILLGSLGFGEEARLLWVELTACGYRGRAVWPDGEEFDFESDEEPDDLQLWALGVLGKIEQKQAS

Mean predicted aligned error: 6.56 Å

Radius of gyration: 12.32 Å; Cα contacts (8 Å, |Δi|>4): 112; chains: 1; bounding box: 35×36×28 Å

pLDDT: mean 82.65, std 15.44, range [39.22, 94.56]

Secondary structure (DSSP, 8-state):
--HHHHHHHHHHHHHHHHHHTT-TTT-EEEEEEE-SSSEEEEEE-TTS-EEEEEE-SPPPHHHHHHHHHHTT-------

Foldseek 3Di:
DDPVVLVVLLLQLQLVVCVVVVRNPFKDFQAKDADPQGIKGWIAGPVGDIDIDDDNHHDDPSNVSSCVSRVVDPPPPDD

Nearest PDB structures (foldseek):
  5g3s-assembly1_B  TM=8.117E-01  e=2.096E-01  Chromobacterium violaceum
  6fw8-assembly1_A  TM=8.127E-01  e=1.246E-01  Chromobacterium violaceum ATCC 12472
  5zbd-assembly1_A  TM=8.058E-01  e=2.388E-01  Chromobacterium violaceum ATCC 12472
  5g3t-assembly1_A  TM=7.981E-01  e=4.017E-01  Chromobacterium violaceum
  6cau-assembly1_A  TM=5.413E-01  e=5.560E-01  Acinetobacter baumannii